Protein AF-A0A258S403-F1 (afdb_monomer_lite)

Secondary structure (DSSP, 8-state):
------SSSPPPGGGHHHHHHHHHHHHHHTTTTTT--HHHHHHHHHH--TTHHHHHHHHHHHHTT--HHHHHHHHT-SSTHHHHHHTTTTHHHHSHHHHHHHHH-

Structure (mmCIF, N/CA/C/O backbone):
data_AF-A0A258S403-F1
#
_entry.id   AF-A0A258S403-F1
#
loop_
_atom_site.group_PDB
_atom_site.id
_atom_site.type_symbol
_atom_site.label_atom_id
_atom_site.label_alt_id
_atom_site.label_comp_id
_atom_site.label_asym_id
_atom_site.label_entity_id
_atom_site.label_seq_id
_atom_site.pdbx_PDB_ins_code
_atom_site.Cartn_x
_atom_site.Cartn_y
_atom_site.Cartn_z
_atom_site.occupancy
_atom_site.B_iso_or_equiv
_atom_site.auth_seq_id
_atom_site.auth_comp_id
_atom_site.auth_asym_id
_atom_site.auth_atom_id
_atom_site.pdbx_PDB_model_num
ATOM 1 N N . ARG A 1 1 ? 7.908 -27.850 -7.307 1.00 75.00 1 ARG A N 1
ATOM 2 C CA . ARG A 1 1 ? 7.023 -26.665 -7.417 1.00 75.00 1 ARG A CA 1
ATOM 3 C C . ARG A 1 1 ? 6.116 -26.925 -8.606 1.00 75.00 1 ARG A C 1
ATOM 5 O O . ARG A 1 1 ? 6.657 -27.244 -9.652 1.00 75.00 1 ARG A O 1
ATOM 12 N N . VAL A 1 2 ? 4.796 -26.912 -8.431 1.00 78.31 2 VAL A N 1
ATOM 13 C CA . VAL A 1 2 ? 3.864 -27.009 -9.566 1.00 78.31 2 VAL A CA 1
ATOM 14 C C . VAL A 1 2 ? 3.639 -25.590 -10.073 1.00 78.31 2 VAL A C 1
ATOM 16 O O . VAL A 1 2 ? 3.375 -24.700 -9.264 1.00 78.31 2 VAL A O 1
ATOM 19 N N . GLU A 1 3 ? 3.826 -25.377 -11.368 1.00 82.44 3 GLU A N 1
ATOM 20 C CA . GLU A 1 3 ? 3.608 -24.097 -12.038 1.00 82.44 3 GLU A CA 1
ATOM 21 C C . GLU A 1 3 ? 2.339 -24.215 -12.881 1.00 82.44 3 GLU A C 1
ATOM 23 O O . GLU A 1 3 ? 2.111 -25.241 -13.522 1.00 82.44 3 GLU A O 1
ATOM 28 N N . TYR A 1 4 ? 1.477 -23.207 -12.788 1.00 82.56 4 TYR A N 1
ATOM 29 C CA . TYR A 1 4 ? 0.220 -23.146 -13.519 1.00 82.56 4 TYR A CA 1
ATOM 30 C C . TYR A 1 4 ? 0.261 -21.901 -14.390 1.00 82.56 4 TYR A C 1
ATOM 32 O O . TYR A 1 4 ? 0.330 -20.791 -13.861 1.00 82.56 4 TYR A O 1
ATOM 40 N N . ASP A 1 5 ? 0.177 -22.101 -15.698 1.00 84.12 5 ASP A N 1
ATOM 41 C CA . ASP A 1 5 ? 0.093 -21.021 -16.671 1.00 84.12 5 ASP A CA 1
ATOM 42 C C . ASP A 1 5 ? -1.346 -20.876 -17.165 1.00 84.12 5 ASP A C 1
ATOM 44 O O . ASP A 1 5 ? -2.073 -21.855 -17.349 1.00 84.12 5 ASP A O 1
ATOM 48 N N . VAL A 1 6 ? -1.771 -19.631 -17.367 1.00 85.00 6 VAL A N 1
ATOM 49 C CA . VAL A 1 6 ? -3.079 -19.300 -17.936 1.00 85.00 6 VAL A CA 1
ATOM 50 C C . VAL A 1 6 ? -2.862 -18.332 -19.090 1.00 85.00 6 VAL A C 1
ATOM 52 O O . VAL A 1 6 ? -2.347 -17.233 -18.892 1.00 85.00 6 VAL A O 1
ATOM 55 N N . GLY A 1 7 ? -3.315 -18.728 -20.279 1.00 88.00 7 GLY A N 1
ATOM 56 C CA . GLY A 1 7 ? -3.136 -17.966 -21.515 1.00 88.00 7 GLY A CA 1
ATOM 57 C C . GLY A 1 7 ? -1.838 -18.307 -22.253 1.00 88.00 7 GLY A C 1
ATOM 58 O O . GLY A 1 7 ? -1.055 -19.143 -21.819 1.00 88.00 7 GLY A O 1
ATOM 59 N N . GLU A 1 8 ? -1.636 -17.663 -23.401 1.00 90.50 8 GLU A N 1
ATOM 60 C CA . GLU A 1 8 ? -0.512 -17.934 -24.316 1.00 90.50 8 GLU A CA 1
ATOM 61 C C . GLU A 1 8 ? 0.695 -17.003 -24.088 1.00 90.50 8 GLU A C 1
ATOM 63 O O . GLU A 1 8 ? 1.717 -17.120 -24.760 1.00 90.50 8 GLU A O 1
ATOM 68 N N . GLY A 1 9 ? 0.596 -16.056 -23.150 1.00 89.81 9 GLY A N 1
ATOM 69 C CA . GLY A 1 9 ? 1.644 -15.072 -22.896 1.00 89.81 9 GLY A CA 1
ATOM 70 C C . GLY A 1 9 ? 1.442 -14.282 -21.607 1.00 89.81 9 GLY A C 1
ATOM 71 O O . GLY A 1 9 ? 0.478 -14.483 -20.868 1.00 89.81 9 GLY A O 1
ATOM 72 N N . ALA A 1 10 ? 2.371 -13.363 -21.338 1.00 90.75 10 ALA A N 1
ATOM 73 C CA . ALA A 1 10 ? 2.322 -12.525 -20.147 1.00 90.75 10 ALA A CA 1
ATOM 74 C C . ALA A 1 10 ? 1.063 -11.643 -20.119 1.00 90.75 10 ALA A C 1
ATOM 76 O O . ALA A 1 10 ? 0.629 -11.101 -21.138 1.00 90.75 10 ALA A O 1
ATOM 77 N N . LEU A 1 11 ? 0.513 -11.441 -18.920 1.00 91.12 11 LEU A N 1
ATOM 78 C CA . LEU A 1 11 ? -0.609 -10.534 -18.721 1.00 91.12 11 LEU A CA 1
ATOM 79 C C . LEU A 1 11 ? -0.220 -9.103 -19.119 1.00 91.12 11 LEU A C 1
ATOM 81 O O . LEU A 1 11 ? 0.813 -8.580 -18.697 1.00 91.12 11 LEU A O 1
ATOM 85 N N . HIS A 1 12 ? -1.097 -8.430 -19.864 1.00 92.75 12 HIS A N 1
ATOM 86 C CA . HIS A 1 12 ? -0.912 -7.018 -20.168 1.00 92.75 12 HIS A CA 1
ATOM 87 C C . HIS A 1 12 ? -0.919 -6.180 -18.868 1.00 92.75 12 HIS A C 1
ATOM 89 O O . HIS A 1 12 ? -1.878 -6.275 -18.096 1.00 92.75 12 HIS A O 1
ATOM 95 N N . PRO A 1 13 ? 0.077 -5.306 -18.612 1.00 91.38 13 PRO A N 1
ATOM 96 C CA . PRO A 1 13 ? 0.177 -4.569 -17.346 1.00 91.38 13 PRO A CA 1
ATOM 97 C C . PRO A 1 13 ? -1.066 -3.740 -16.994 1.00 91.38 13 PRO A C 1
ATOM 99 O O . PRO A 1 13 ? -1.440 -3.633 -15.825 1.00 91.38 13 PRO A O 1
ATOM 102 N N . ALA A 1 14 ? -1.758 -3.193 -18.001 1.00 92.44 14 ALA A N 1
ATOM 103 C CA . ALA A 1 14 ? -2.986 -2.424 -17.782 1.00 92.44 14 ALA A CA 1
ATOM 104 C C . ALA A 1 14 ? -4.152 -3.262 -17.220 1.00 92.44 14 ALA A C 1
ATOM 106 O O . ALA A 1 14 ? -5.091 -2.694 -16.666 1.00 92.44 14 ALA A O 1
ATOM 107 N N . SER A 1 15 ? -4.089 -4.594 -17.310 1.00 93.88 15 SER A N 1
ATOM 108 C CA . SER A 1 15 ? -5.120 -5.501 -16.794 1.00 93.88 15 SER A CA 1
ATOM 109 C C . SER A 1 15 ? -5.040 -5.710 -15.279 1.00 93.88 15 SER A C 1
ATOM 111 O O . SER A 1 15 ? -6.030 -6.104 -14.666 1.00 93.88 15 SER A O 1
ATOM 113 N N . VAL A 1 16 ? -3.908 -5.391 -14.641 1.00 94.12 16 VAL A N 1
ATOM 114 C CA . VAL A 1 16 ? -3.704 -5.605 -13.196 1.00 94.12 16 VAL A CA 1
ATOM 115 C C . VAL A 1 16 ? -4.685 -4.783 -12.352 1.00 94.12 16 VAL A C 1
ATOM 117 O O . VAL A 1 16 ? -5.326 -5.310 -11.447 1.00 94.12 16 VAL A O 1
ATOM 120 N N . GLY A 1 17 ? -4.859 -3.495 -12.670 1.00 95.38 17 GLY A N 1
ATOM 121 C CA . GLY A 1 17 ? -5.799 -2.622 -11.955 1.00 95.38 17 GLY A CA 1
ATOM 122 C C . GLY A 1 17 ? -7.251 -3.129 -11.996 1.00 95.38 17 GLY A C 1
ATOM 123 O O . GLY A 1 17 ? -7.866 -3.266 -10.938 1.00 95.38 17 GLY A O 1
ATOM 124 N N . PRO A 1 18 ? -7.810 -3.437 -13.184 1.00 96.19 18 PRO A N 1
ATOM 125 C CA . PRO A 1 18 ? -9.116 -4.081 -13.318 1.00 96.19 18 PRO A CA 1
ATOM 126 C C . PRO A 1 18 ? -9.264 -5.381 -12.518 1.00 96.19 18 PRO A C 1
ATOM 128 O O . PRO A 1 18 ? -10.295 -5.563 -11.872 1.00 96.19 18 PRO A O 1
ATOM 131 N N . ILE A 1 19 ? -8.244 -6.247 -12.499 1.00 95.88 19 ILE A N 1
ATOM 132 C CA . ILE A 1 19 ? -8.269 -7.489 -11.709 1.00 95.88 19 ILE A CA 1
ATOM 133 C C . ILE A 1 19 ? -8.434 -7.177 -10.221 1.00 95.88 19 ILE A C 1
ATOM 135 O O . ILE A 1 19 ? -9.324 -7.732 -9.578 1.00 95.88 19 ILE A O 1
ATOM 139 N N . TYR A 1 20 ? -7.645 -6.246 -9.679 1.00 96.75 20 TYR A N 1
ATOM 140 C CA . TYR A 1 20 ? -7.763 -5.855 -8.273 1.00 96.75 20 TYR A CA 1
ATOM 141 C C . TYR A 1 20 ? -9.143 -5.284 -7.948 1.00 96.75 20 TYR A C 1
ATOM 143 O O . TYR A 1 20 ? -9.748 -5.679 -6.955 1.00 96.75 20 TYR A O 1
ATOM 151 N N . ARG A 1 21 ? -9.691 -4.414 -8.806 1.00 98.06 21 ARG A N 1
ATOM 152 C CA . ARG A 1 21 ? -11.045 -3.871 -8.604 1.00 98.06 21 ARG A CA 1
ATOM 153 C C . ARG A 1 21 ? -12.107 -4.969 -8.600 1.00 98.06 21 ARG A C 1
ATOM 155 O O . ARG A 1 21 ? -12.979 -4.956 -7.739 1.00 98.06 21 ARG A O 1
ATOM 162 N N . ALA A 1 22 ? -12.005 -5.940 -9.508 1.00 98.00 22 ALA A N 1
ATOM 163 C CA . ALA A 1 22 ? -12.922 -7.075 -9.559 1.00 98.00 22 ALA A CA 1
ATOM 164 C C . ALA A 1 22 ? -12.814 -7.968 -8.311 1.00 98.00 22 ALA A C 1
ATOM 166 O O . ALA A 1 22 ? -13.829 -8.447 -7.809 1.00 98.00 22 ALA A O 1
ATOM 167 N N . MET A 1 23 ? -11.604 -8.186 -7.786 1.00 97.88 23 MET A N 1
ATOM 168 C CA . MET A 1 23 ? -11.401 -8.922 -6.533 1.00 97.88 23 MET A CA 1
ATOM 169 C C . MET A 1 23 ? -12.033 -8.197 -5.341 1.00 97.88 23 MET A C 1
ATOM 171 O O . MET A 1 23 ? -12.733 -8.830 -4.556 1.00 97.88 23 MET A O 1
ATOM 175 N N . ILE A 1 24 ? -11.828 -6.882 -5.233 1.00 97.69 24 ILE A N 1
ATOM 176 C CA . ILE A 1 24 ? -12.391 -6.058 -4.154 1.00 97.69 24 ILE A CA 1
ATOM 177 C C . ILE A 1 24 ? -13.922 -6.042 -4.231 1.00 97.69 24 ILE A C 1
ATOM 179 O O . ILE A 1 24 ? -14.576 -6.261 -3.216 1.00 97.69 24 ILE A O 1
ATOM 183 N N . GLN A 1 25 ? -14.499 -5.870 -5.427 1.00 98.19 25 GLN A N 1
ATOM 184 C CA . GLN A 1 25 ? -15.951 -5.936 -5.621 1.00 98.19 25 GLN A CA 1
ATOM 185 C C . GLN A 1 25 ? -16.513 -7.285 -5.158 1.00 98.19 25 GLN A C 1
ATOM 187 O O . GLN A 1 25 ? -17.443 -7.324 -4.366 1.00 98.19 25 GLN A O 1
ATOM 192 N N . ARG A 1 26 ? -15.894 -8.402 -5.563 1.00 98.44 26 ARG A N 1
ATOM 193 C CA . ARG A 1 26 ? -16.326 -9.741 -5.128 1.00 98.44 26 ARG A CA 1
ATOM 194 C C . ARG A 1 26 ? -16.226 -9.938 -3.616 1.00 98.44 26 ARG A C 1
ATOM 196 O O . ARG A 1 26 ? -17.032 -10.673 -3.056 1.00 98.44 26 ARG A O 1
ATOM 203 N N . ALA A 1 27 ? -15.225 -9.348 -2.965 1.00 98.12 27 ALA A N 1
ATOM 204 C CA . ALA A 1 27 ? -15.102 -9.392 -1.511 1.00 98.12 27 ALA A CA 1
ATOM 205 C C . ALA A 1 27 ? -16.236 -8.603 -0.837 1.00 98.12 27 ALA A C 1
ATOM 207 O O . ALA A 1 27 ? -16.851 -9.107 0.104 1.00 98.12 27 ALA A O 1
ATOM 208 N N . PHE A 1 28 ? -16.560 -7.418 -1.361 1.00 98.19 28 PHE A N 1
ATOM 209 C CA . PHE A 1 28 ? -17.695 -6.616 -0.910 1.00 98.19 28 PHE A CA 1
ATOM 210 C C . PHE A 1 28 ? -19.029 -7.353 -1.079 1.00 98.19 28 PHE A C 1
ATOM 212 O O . PHE A 1 28 ? -19.780 -7.478 -0.117 1.00 98.19 28 PHE A O 1
ATOM 219 N N . ASP A 1 29 ? -19.280 -7.934 -2.256 1.00 97.69 29 ASP A N 1
ATOM 220 C CA . ASP A 1 29 ? -20.509 -8.687 -2.554 1.00 97.69 29 ASP A CA 1
ATOM 221 C C . ASP A 1 29 ? -20.698 -9.896 -1.617 1.00 97.69 29 ASP A C 1
ATOM 223 O O . ASP A 1 29 ? -21.813 -10.368 -1.403 1.00 97.69 29 ASP A O 1
ATOM 227 N N . ARG A 1 30 ? -19.600 -10.407 -1.046 1.00 97.75 30 ARG A N 1
ATOM 228 C CA . ARG A 1 30 ? -19.584 -11.503 -0.063 1.00 97.75 30 ARG A CA 1
ATOM 229 C C . ARG A 1 30 ? -19.641 -11.025 1.392 1.00 97.75 30 ARG A C 1
ATOM 231 O O . ARG A 1 30 ? -19.510 -11.849 2.292 1.00 97.75 30 ARG A O 1
ATOM 238 N N . GLY A 1 31 ? -19.796 -9.725 1.634 1.00 97.19 31 GLY A N 1
ATOM 239 C CA . GLY A 1 31 ? -19.869 -9.141 2.973 1.00 97.19 31 GLY A CA 1
ATOM 240 C C . GLY A 1 31 ? -18.534 -9.078 3.720 1.00 97.19 31 GLY A C 1
ATOM 241 O O . GLY A 1 31 ? -18.530 -8.835 4.922 1.00 97.19 31 GLY A O 1
ATOM 242 N N . ALA A 1 32 ? -17.395 -9.278 3.046 1.00 97.50 32 ALA A N 1
ATOM 243 C CA . ALA A 1 32 ? -16.077 -9.241 3.692 1.00 97.50 32 ALA A CA 1
ATOM 244 C C . ALA A 1 32 ? -15.603 -7.814 4.039 1.00 97.50 32 ALA A C 1
ATOM 246 O O . ALA A 1 32 ? -14.617 -7.658 4.751 1.00 97.50 32 ALA A O 1
ATOM 247 N N . LEU A 1 33 ? -16.293 -6.792 3.521 1.00 96.00 33 LEU A N 1
ATOM 248 C CA . LEU A 1 33 ? -16.011 -5.365 3.711 1.00 96.00 33 LEU A CA 1
ATOM 249 C C . LEU A 1 33 ? -17.266 -4.657 4.253 1.00 96.00 33 LEU A C 1
ATOM 251 O O . LEU A 1 33 ? -17.790 -3.735 3.632 1.00 96.00 33 LEU A O 1
ATOM 255 N N . ALA A 1 34 ? -17.814 -5.181 5.354 1.00 92.56 34 ALA A N 1
ATOM 256 C CA . ALA A 1 34 ? -19.115 -4.778 5.901 1.00 92.56 34 ALA A CA 1
ATOM 257 C C . ALA A 1 34 ? -19.154 -3.342 6.461 1.00 92.56 34 ALA A C 1
ATOM 259 O O . ALA A 1 34 ? -20.230 -2.807 6.712 1.00 92.56 34 ALA A O 1
ATOM 260 N N . ASP A 1 35 ? -17.991 -2.729 6.666 1.00 95.56 35 ASP A N 1
ATOM 261 C CA . ASP A 1 35 ? -17.812 -1.344 7.096 1.00 95.56 35 ASP A CA 1
ATOM 262 C C . ASP A 1 35 ? -17.965 -0.327 5.954 1.00 95.56 35 ASP A C 1
ATOM 264 O O . ASP A 1 35 ? -18.125 0.865 6.213 1.00 95.56 35 ASP A O 1
ATOM 268 N N . LEU A 1 36 ? -17.940 -0.776 4.695 1.00 96.69 36 LEU A N 1
ATOM 269 C CA . LEU A 1 36 ? -18.107 0.090 3.533 1.00 96.69 36 LEU A CA 1
ATOM 270 C C . LEU A 1 36 ? -19.568 0.138 3.082 1.00 96.69 36 LEU A C 1
ATOM 272 O O . LEU A 1 36 ? -20.255 -0.878 2.997 1.00 96.69 36 LEU A O 1
ATOM 276 N N . THR A 1 37 ? -20.032 1.324 2.695 1.00 97.75 37 THR A N 1
ATOM 277 C CA . THR A 1 37 ? -21.246 1.454 1.882 1.00 97.75 37 THR A CA 1
ATOM 278 C C . THR A 1 37 ? -20.939 1.190 0.402 1.00 97.75 37 THR A C 1
ATOM 280 O O . THR A 1 37 ? -19.781 1.202 -0.027 1.00 97.75 37 THR A O 1
ATOM 283 N N . ALA A 1 38 ? -21.975 0.999 -0.421 1.00 97.31 38 ALA A N 1
ATOM 284 C CA . ALA A 1 38 ? -21.800 0.895 -1.874 1.00 97.31 38 ALA A CA 1
ATOM 285 C C . ALA A 1 38 ? -21.160 2.165 -2.475 1.00 97.31 38 ALA A C 1
ATOM 287 O O . ALA A 1 38 ? -20.328 2.075 -3.381 1.00 97.31 38 ALA A O 1
ATOM 288 N N . ASP A 1 39 ? -21.491 3.340 -1.933 1.00 98.06 39 ASP A N 1
ATOM 289 C CA . ASP A 1 39 ? -20.914 4.615 -2.366 1.00 98.06 39 ASP A CA 1
ATOM 290 C C . ASP A 1 39 ? -19.440 4.742 -1.954 1.00 98.06 39 ASP A C 1
ATOM 292 O O . ASP A 1 39 ? -18.604 5.196 -2.747 1.00 98.06 39 ASP A O 1
ATOM 296 N N . ASP A 1 40 ? -19.088 4.277 -0.750 1.00 97.75 40 ASP A N 1
ATOM 297 C CA . ASP A 1 40 ? -17.695 4.204 -0.303 1.00 97.75 40 ASP A CA 1
ATOM 298 C C . ASP A 1 40 ? -16.865 3.295 -1.197 1.00 97.75 40 ASP A C 1
ATOM 300 O O . ASP A 1 40 ? -15.773 3.682 -1.626 1.00 97.75 40 ASP A O 1
ATOM 304 N N . LEU A 1 41 ? -17.402 2.122 -1.538 1.00 97.81 41 LEU A N 1
ATOM 305 C CA . LEU A 1 41 ? -16.757 1.192 -2.452 1.00 97.81 41 LEU A CA 1
ATOM 306 C C . LEU A 1 41 ? -16.543 1.830 -3.830 1.00 97.81 41 LEU A C 1
ATOM 308 O O . LEU A 1 41 ? -15.428 1.808 -4.355 1.00 97.81 41 LEU A O 1
ATOM 312 N N . ALA A 1 42 ? -17.579 2.441 -4.410 1.00 97.56 42 ALA A N 1
ATOM 313 C CA . ALA A 1 42 ? -17.490 3.075 -5.723 1.00 97.56 42 ALA A CA 1
ATOM 314 C C . ALA A 1 42 ? -16.432 4.189 -5.756 1.00 97.56 42 ALA A C 1
ATOM 316 O O . ALA A 1 42 ? -15.691 4.333 -6.735 1.00 97.56 42 ALA A O 1
ATOM 317 N N . ARG A 1 43 ? -16.319 4.970 -4.676 1.00 97.44 43 ARG A N 1
ATOM 318 C CA . ARG A 1 43 ? -15.270 5.982 -4.509 1.00 97.44 43 ARG A CA 1
ATOM 319 C C . ARG A 1 43 ? -13.886 5.345 -4.366 1.00 97.44 43 ARG A C 1
ATOM 321 O O . ARG A 1 43 ? -12.950 5.801 -5.023 1.00 97.44 43 ARG A O 1
ATOM 328 N N . LEU A 1 44 ? -13.755 4.295 -3.557 1.00 95.62 44 LEU A N 1
ATOM 329 C CA . LEU A 1 44 ? -12.498 3.584 -3.319 1.00 95.62 44 LEU A CA 1
ATOM 330 C C . LEU A 1 44 ? -11.941 2.973 -4.611 1.00 95.62 44 LEU A C 1
ATOM 332 O O . LEU A 1 44 ? -10.775 3.189 -4.943 1.00 95.62 44 LEU A O 1
ATOM 336 N N . LEU A 1 45 ? -12.776 2.278 -5.390 1.00 97.38 45 LEU A N 1
ATOM 337 C CA . LEU A 1 45 ? -12.357 1.582 -6.612 1.00 97.38 45 LEU A CA 1
ATOM 338 C C . LEU A 1 45 ? -11.766 2.519 -7.679 1.00 97.38 45 LEU A C 1
ATOM 340 O O . LEU A 1 45 ? -10.884 2.098 -8.436 1.00 97.38 45 LEU A O 1
ATOM 344 N N . LYS A 1 46 ? -12.182 3.794 -7.714 1.00 96.94 46 LYS A N 1
ATOM 345 C CA . LYS A 1 46 ? -11.601 4.816 -8.606 1.00 96.94 46 LYS A CA 1
ATOM 346 C C . LYS A 1 46 ? -10.119 5.075 -8.313 1.00 96.94 46 LYS A C 1
ATOM 348 O O . LYS A 1 46 ? -9.367 5.369 -9.237 1.00 96.94 46 LYS A O 1
ATOM 353 N N . GLY A 1 47 ? -9.697 4.941 -7.054 1.00 94.88 47 GLY A N 1
ATOM 354 C CA . GLY A 1 47 ? -8.310 5.142 -6.621 1.00 94.88 47 GLY A CA 1
ATOM 355 C C . GLY A 1 47 ? -7.427 3.890 -6.689 1.00 94.88 47 GLY A C 1
ATOM 356 O O . GLY A 1 47 ? -6.205 3.998 -6.589 1.00 94.88 47 GLY A O 1
ATOM 357 N N . ILE A 1 48 ? -8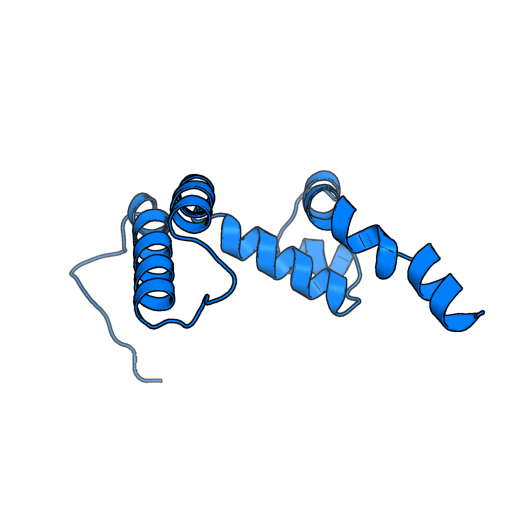.011 2.701 -6.866 1.00 96.50 48 ILE A N 1
ATOM 358 C CA . ILE A 1 48 ? -7.254 1.443 -6.912 1.00 96.50 48 ILE A CA 1
ATOM 359 C C . ILE A 1 48 ? -6.447 1.341 -8.205 1.00 96.50 48 ILE A C 1
ATOM 361 O O . ILE A 1 48 ? -6.956 1.580 -9.304 1.00 96.50 48 ILE A O 1
ATOM 365 N N . SER A 1 49 ? -5.183 0.938 -8.075 1.00 95.81 49 SER A N 1
ATOM 366 C CA . SER A 1 49 ? -4.259 0.739 -9.191 1.00 95.81 49 SER A CA 1
ATOM 367 C C . SER A 1 49 ? -3.270 -0.393 -8.906 1.00 95.81 49 SER A C 1
ATOM 369 O O . SER A 1 49 ? -3.183 -0.898 -7.788 1.00 95.81 49 SER A O 1
ATOM 371 N N . ALA A 1 50 ? -2.460 -0.754 -9.905 1.00 93.12 50 ALA A N 1
ATOM 372 C CA . ALA A 1 50 ? -1.350 -1.689 -9.716 1.00 93.12 50 ALA A CA 1
ATOM 373 C C . ALA A 1 50 ? -0.323 -1.200 -8.670 1.00 93.12 50 ALA A C 1
ATOM 375 O O . ALA A 1 50 ? 0.372 -2.007 -8.064 1.00 93.12 50 ALA A O 1
ATOM 376 N N . HIS A 1 51 ? -0.247 0.114 -8.427 1.00 95.19 51 HIS A N 1
ATOM 377 C CA . HIS A 1 51 ? 0.665 0.717 -7.451 1.00 95.19 51 HIS A CA 1
ATOM 378 C C . HIS A 1 51 ? 0.187 0.565 -5.997 1.00 95.19 51 HIS A C 1
ATOM 380 O O . HIS A 1 51 ? 0.984 0.703 -5.071 1.00 95.19 51 HIS A O 1
ATOM 386 N N . SER A 1 52 ? -1.095 0.250 -5.777 1.00 95.38 52 SER A N 1
ATOM 387 C CA . SER A 1 52 ? -1.694 0.151 -4.440 1.00 95.38 52 SER A CA 1
ATOM 388 C C . SER A 1 52 ? -1.002 -0.894 -3.557 1.00 95.38 52 SER A C 1
ATOM 390 O O . SER A 1 52 ? -0.738 -0.614 -2.392 1.00 95.38 52 SER A O 1
ATOM 392 N N . THR A 1 53 ? -0.626 -2.054 -4.105 1.00 94.69 53 THR A N 1
ATOM 393 C CA . THR A 1 53 ? 0.067 -3.114 -3.344 1.00 94.69 53 THR A CA 1
ATOM 394 C C . THR A 1 53 ? 1.458 -2.685 -2.886 1.00 94.69 53 THR A C 1
ATOM 396 O O . THR A 1 53 ? 1.883 -3.018 -1.785 1.00 94.69 53 THR A O 1
ATOM 399 N N . ARG A 1 54 ? 2.159 -1.889 -3.701 1.00 95.44 54 ARG A N 1
ATOM 400 C CA . ARG A 1 54 ? 3.469 -1.334 -3.352 1.00 95.44 54 ARG A CA 1
ATOM 401 C C . ARG A 1 54 ? 3.371 -0.313 -2.219 1.00 95.44 54 ARG A C 1
ATOM 403 O O . ARG A 1 54 ? 4.257 -0.265 -1.372 1.00 95.44 54 ARG A O 1
ATOM 410 N N . VAL A 1 55 ? 2.321 0.510 -2.217 1.00 95.06 55 VAL A N 1
ATOM 411 C CA . VAL A 1 55 ? 2.053 1.460 -1.127 1.00 95.06 55 VAL A CA 1
ATOM 412 C C . VAL A 1 55 ? 1.682 0.718 0.156 1.00 95.06 55 VAL A C 1
ATOM 414 O O . VAL A 1 55 ? 2.259 1.031 1.191 1.00 95.06 55 VAL A O 1
ATOM 417 N N . GLY A 1 56 ? 0.806 -0.289 0.073 1.00 94.25 56 GLY A N 1
ATOM 418 C CA . GLY A 1 56 ? 0.409 -1.112 1.220 1.00 94.25 56 GLY A CA 1
ATOM 419 C C . GLY A 1 56 ? 1.598 -1.823 1.866 1.00 94.25 56 GLY A C 1
ATOM 420 O O . GLY A 1 56 ? 1.871 -1.596 3.034 1.00 94.25 56 GLY A O 1
ATOM 421 N N . LEU A 1 57 ? 2.409 -2.547 1.084 1.00 96.00 57 LEU A N 1
ATOM 422 C CA . LEU A 1 57 ? 3.603 -3.219 1.616 1.00 96.00 57 LEU A CA 1
ATOM 423 C C . LEU A 1 57 ? 4.601 -2.233 2.244 1.00 96.00 57 LEU A C 1
ATOM 425 O O . LEU A 1 57 ? 5.213 -2.521 3.265 1.00 96.00 57 LEU A O 1
ATOM 429 N N . ASN A 1 58 ? 4.765 -1.048 1.651 1.00 95.69 58 ASN A N 1
ATOM 430 C CA . ASN A 1 58 ? 5.570 0.008 2.256 1.00 95.69 58 ASN A CA 1
ATOM 431 C C . ASN A 1 58 ? 5.010 0.435 3.622 1.00 95.69 58 ASN A C 1
ATOM 433 O O . ASN A 1 58 ? 5.788 0.670 4.535 1.00 95.69 58 ASN A O 1
ATOM 437 N N . GLN A 1 59 ? 3.693 0.552 3.771 1.00 93.50 59 GLN A N 1
ATOM 438 C CA . GLN A 1 59 ? 3.057 0.894 5.046 1.00 93.50 59 GLN A CA 1
ATOM 439 C C . GLN A 1 59 ? 3.193 -0.235 6.075 1.00 93.50 59 GLN A C 1
ATOM 441 O O . GLN A 1 59 ? 3.554 0.040 7.218 1.00 93.50 59 GLN A O 1
ATOM 446 N N . ASP A 1 60 ? 3.010 -1.487 5.655 1.00 93.62 60 ASP A N 1
ATOM 447 C CA . ASP A 1 60 ? 3.136 -2.667 6.515 1.00 93.62 60 ASP A CA 1
ATOM 448 C C . ASP A 1 60 ? 4.552 -2.807 7.090 1.00 93.62 60 ASP A C 1
ATOM 450 O O . ASP A 1 60 ? 4.706 -3.031 8.288 1.00 93.62 60 ASP A O 1
ATOM 454 N N . LEU A 1 61 ? 5.592 -2.595 6.272 1.00 93.25 61 LEU A N 1
ATOM 455 C CA . LEU A 1 61 ? 6.986 -2.641 6.735 1.00 93.25 61 LEU A CA 1
ATOM 456 C C . LEU A 1 61 ? 7.307 -1.514 7.730 1.00 93.25 61 LEU A C 1
ATOM 458 O O . LEU A 1 61 ? 8.031 -1.711 8.703 1.00 93.25 61 LEU A O 1
ATOM 462 N N . PHE A 1 62 ? 6.747 -0.320 7.523 1.00 90.00 62 PHE A N 1
ATOM 463 C CA . PHE A 1 62 ? 6.881 0.758 8.505 1.00 90.00 62 PHE A CA 1
ATOM 464 C C . PHE A 1 62 ? 6.172 0.412 9.819 1.00 90.00 62 PHE A C 1
ATOM 466 O O . PHE A 1 62 ? 6.719 0.664 10.893 1.00 90.00 62 PHE A O 1
ATOM 473 N N . ALA A 1 63 ? 4.971 -0.165 9.743 1.00 87.19 63 ALA A N 1
ATOM 474 C CA . ALA A 1 63 ? 4.202 -0.580 10.911 1.00 87.19 63 ALA A CA 1
ATOM 475 C C . ALA A 1 63 ? 4.871 -1.734 11.676 1.00 87.19 63 ALA A C 1
ATOM 477 O O . ALA A 1 63 ? 4.782 -1.775 12.901 1.00 87.19 63 ALA A O 1
ATOM 478 N N . SER A 1 64 ? 5.596 -2.625 10.990 1.00 88.44 64 SER A N 1
ATOM 479 C CA . SER A 1 64 ? 6.395 -3.679 11.629 1.00 88.44 64 SER A CA 1
ATOM 480 C C . SER A 1 64 ? 7.693 -3.169 12.266 1.00 88.44 64 SER A C 1
ATOM 482 O O . SER A 1 64 ? 8.369 -3.928 12.956 1.00 88.44 64 SER A O 1
ATOM 484 N N . GLY A 1 65 ? 8.035 -1.890 12.072 1.00 86.50 65 GLY A N 1
ATOM 485 C CA . GLY A 1 65 ? 9.202 -1.252 12.678 1.00 86.50 65 GLY A CA 1
ATOM 486 C C . GLY A 1 65 ? 10.494 -1.363 11.868 1.00 86.50 65 GLY A C 1
ATOM 487 O O . GLY A 1 65 ? 11.552 -1.046 12.413 1.00 86.50 65 GLY A O 1
ATOM 488 N N . GLU A 1 66 ? 10.422 -1.769 10.596 1.00 92.75 66 GLU A N 1
ATOM 489 C CA . GLU A 1 66 ? 11.589 -1.794 9.710 1.00 92.75 66 GLU A CA 1
ATOM 490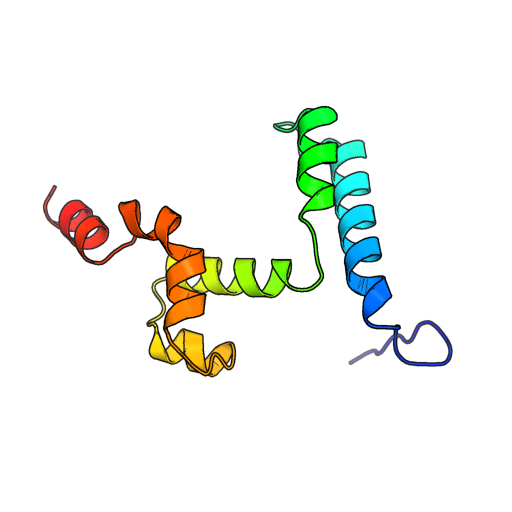 C C . GLU A 1 66 ? 12.161 -0.389 9.507 1.00 92.75 66 GLU A C 1
ATOM 492 O O . GLU A 1 66 ? 11.445 0.623 9.492 1.00 92.75 66 GLU A O 1
ATOM 497 N N . ASP A 1 67 ? 13.479 -0.313 9.343 1.00 90.56 67 ASP A N 1
ATOM 498 C CA . ASP A 1 67 ? 14.142 0.959 9.108 1.00 90.56 67 ASP A CA 1
ATOM 499 C C . ASP A 1 67 ? 13.962 1.435 7.656 1.00 90.56 67 ASP A C 1
ATOM 501 O O . ASP A 1 67 ? 13.777 0.662 6.713 1.00 90.56 67 ASP A O 1
ATOM 505 N N . LEU A 1 68 ? 14.033 2.753 7.458 1.00 92.38 68 LEU A N 1
ATOM 506 C CA . LEU A 1 68 ? 1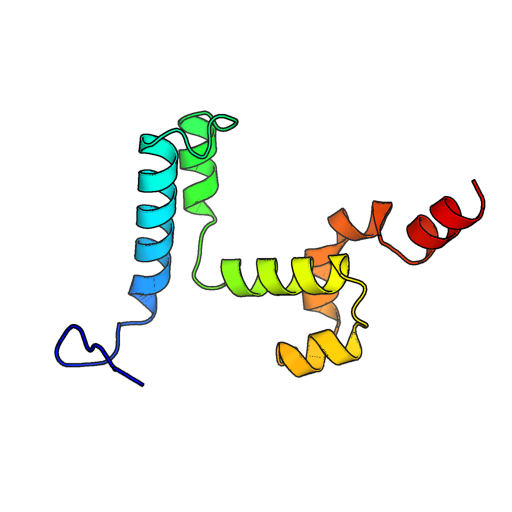3.808 3.361 6.148 1.00 92.38 68 LEU A CA 1
ATOM 507 C C . LEU A 1 68 ? 14.795 2.859 5.080 1.00 92.38 68 LEU A C 1
ATOM 509 O O . LEU A 1 68 ? 14.396 2.746 3.923 1.00 92.38 68 LEU A O 1
ATOM 513 N N . ALA A 1 69 ? 16.052 2.569 5.426 1.00 95.00 69 ALA A N 1
ATOM 514 C CA . ALA A 1 69 ? 17.032 2.082 4.459 1.00 95.00 69 ALA A CA 1
ATOM 515 C C . ALA A 1 69 ? 16.706 0.646 4.025 1.00 9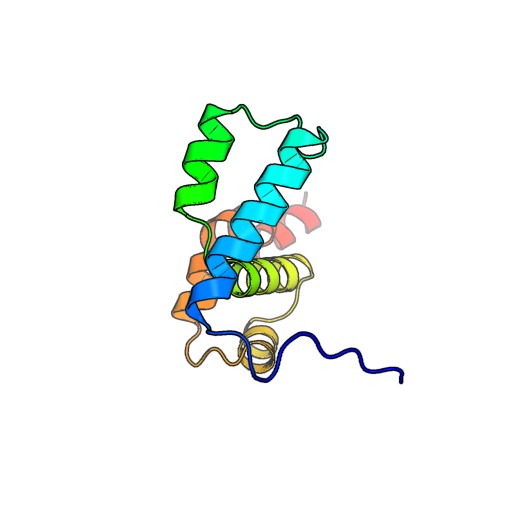5.00 69 ALA A C 1
ATOM 517 O O . ALA A 1 69 ? 16.692 0.381 2.822 1.00 95.00 69 ALA A O 1
ATOM 518 N N . GLY A 1 70 ? 16.342 -0.232 4.965 1.00 95.62 70 GLY A N 1
ATOM 519 C CA . GLY A 1 70 ? 15.863 -1.587 4.675 1.00 95.62 70 GLY A CA 1
ATOM 520 C C . GLY A 1 70 ? 14.617 -1.592 3.784 1.00 95.62 70 GLY A C 1
ATOM 521 O O . GLY A 1 70 ? 14.560 -2.299 2.778 1.00 95.62 70 GLY A O 1
ATOM 522 N N . ILE A 1 71 ? 13.652 -0.713 4.065 1.00 95.81 71 ILE A N 1
ATOM 523 C CA . ILE A 1 71 ? 12.445 -0.559 3.234 1.00 95.81 71 ILE A CA 1
ATOM 524 C C . ILE A 1 71 ? 12.791 -0.032 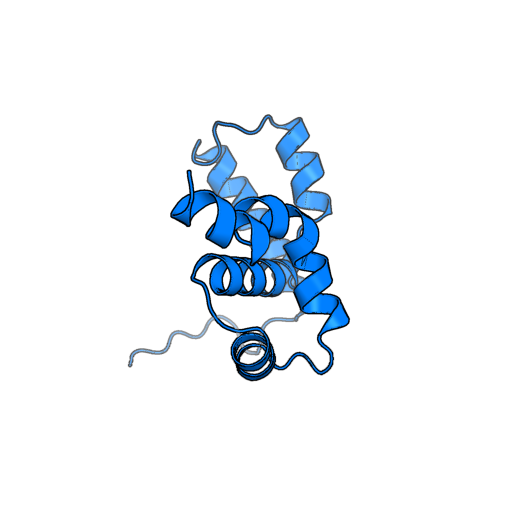1.838 1.00 95.81 71 ILE A C 1
ATOM 526 O O . ILE A 1 71 ? 12.227 -0.478 0.832 1.00 95.81 71 ILE A O 1
ATOM 530 N N . MET A 1 72 ? 13.705 0.936 1.750 1.00 97.25 72 MET A N 1
ATOM 531 C CA . MET A 1 72 ? 14.155 1.470 0.469 1.00 97.25 72 MET A CA 1
ATOM 532 C C . MET A 1 72 ? 14.876 0.415 -0.370 1.00 97.25 72 MET A C 1
ATOM 534 O O . MET A 1 72 ? 14.640 0.382 -1.577 1.00 97.25 72 MET A O 1
ATOM 538 N N . ASP A 1 73 ? 15.688 -0.445 0.243 1.00 97.56 73 ASP A N 1
ATOM 539 C CA . ASP A 1 73 ? 16.363 -1.554 -0.432 1.00 97.56 73 ASP A CA 1
ATOM 540 C C . ASP A 1 73 ? 15.356 -2.606 -0.920 1.00 97.56 73 ASP A C 1
ATOM 542 O O . ASP A 1 73 ? 15.221 -2.825 -2.129 1.00 97.56 73 ASP A O 1
ATOM 546 N N . ALA A 1 74 ? 14.542 -3.148 -0.008 1.00 96.06 74 ALA A N 1
ATOM 547 C CA . ALA A 1 74 ? 13.564 -4.197 -0.300 1.00 96.06 74 ALA A CA 1
ATOM 548 C C . ALA A 1 74 ? 12.570 -3.783 -1.394 1.00 96.06 74 ALA A C 1
ATOM 550 O O . ALA A 1 74 ? 12.238 -4.558 -2.295 1.00 96.06 74 ALA A O 1
ATOM 551 N N . LEU A 1 75 ? 12.110 -2.530 -1.351 1.00 96.50 75 LEU A N 1
ATOM 552 C CA . LEU A 1 75 ? 11.173 -2.003 -2.333 1.00 96.50 75 LEU A CA 1
ATOM 553 C C . LEU A 1 75 ? 11.869 -1.275 -3.482 1.00 96.50 75 LEU A C 1
ATOM 555 O O . LEU A 1 75 ? 11.186 -0.859 -4.410 1.00 96.50 75 LEU A O 1
ATOM 559 N N . ARG A 1 76 ? 13.192 -1.121 -3.508 1.00 97.25 76 ARG A N 1
ATOM 560 C CA . ARG A 1 76 ? 13.925 -0.385 -4.561 1.00 97.25 76 ARG A CA 1
ATOM 561 C C . ARG A 1 76 ? 13.476 1.074 -4.723 1.00 97.25 76 ARG A C 1
ATOM 563 O O . ARG A 1 76 ? 13.341 1.591 -5.838 1.00 97.25 76 ARG A O 1
ATOM 570 N N . TRP A 1 77 ? 13.194 1.760 -3.620 1.00 96.38 77 TRP A N 1
ATOM 571 C CA . TRP A 1 77 ? 12.967 3.205 -3.644 1.00 96.38 77 TRP A CA 1
ATOM 572 C C . TRP A 1 77 ? 14.294 3.941 -3.834 1.00 96.38 77 TRP A C 1
ATOM 574 O O . TRP A 1 77 ? 15.199 3.834 -3.018 1.00 96.38 77 TRP A O 1
ATOM 584 N N . LYS A 1 78 ? 14.394 4.768 -4.878 1.00 96.19 78 LYS A N 1
ATOM 585 C CA . LYS A 1 78 ? 15.603 5.574 -5.140 1.00 96.19 78 LYS A CA 1
ATOM 586 C C . LYS A 1 78 ? 15.771 6.775 -4.205 1.00 96.19 78 LYS A C 1
ATOM 588 O O . LYS A 1 78 ? 16.827 7.392 -4.176 1.00 96.19 78 LYS A O 1
ATOM 593 N N . SER A 1 79 ? 14.707 7.176 -3.515 1.00 95.12 79 SER A N 1
ATOM 594 C CA . SER A 1 79 ? 14.677 8.370 -2.672 1.00 95.12 79 SER A CA 1
ATOM 595 C C . SER A 1 79 ? 13.740 8.145 -1.489 1.00 95.12 79 SER A C 1
ATOM 597 O O . SER A 1 79 ? 12.677 7.546 -1.683 1.00 95.12 79 SER A O 1
ATOM 599 N N . PRO A 1 80 ? 14.064 8.691 -0.303 1.00 93.62 80 PRO A N 1
ATOM 600 C CA . PRO A 1 80 ? 13.222 8.570 0.884 1.00 93.62 80 PRO A CA 1
ATOM 601 C C . PRO A 1 80 ? 11.904 9.352 0.770 1.00 93.62 80 PRO A C 1
ATOM 603 O O . PRO A 1 80 ? 10.970 9.117 1.532 1.00 93.62 80 PRO A O 1
ATOM 606 N N . ARG A 1 81 ? 11.785 10.277 -0.194 1.00 94.94 81 ARG A N 1
ATOM 607 C CA . ARG A 1 81 ? 10.642 11.197 -0.288 1.00 94.94 81 ARG A CA 1
ATOM 608 C C . ARG A 1 81 ? 9.296 10.478 -0.423 1.00 94.94 81 ARG A C 1
ATOM 610 O O . ARG A 1 81 ? 8.350 10.828 0.275 1.00 94.94 81 ARG A O 1
ATOM 617 N N . MET A 1 82 ? 9.191 9.514 -1.338 1.00 95.38 82 MET A N 1
ATOM 618 C CA . MET A 1 82 ? 7.942 8.780 -1.585 1.00 95.38 82 MET A CA 1
ATOM 619 C C . MET A 1 82 ? 7.569 7.802 -0.461 1.00 95.38 82 MET A C 1
ATOM 621 O O . MET A 1 82 ? 6.431 7.894 -0.004 1.00 95.38 82 MET A O 1
ATOM 625 N N . PRO A 1 83 ? 8.464 6.916 0.027 1.00 93.50 83 PRO A N 1
ATOM 626 C CA . PRO A 1 83 ? 8.121 6.011 1.125 1.00 93.50 83 PRO A CA 1
ATOM 627 C C . PRO A 1 83 ? 7.707 6.770 2.392 1.00 93.50 83 PRO A C 1
ATOM 629 O O . PRO A 1 83 ? 6.739 6.381 3.037 1.00 93.50 83 PRO A O 1
ATOM 632 N N . LEU A 1 84 ? 8.342 7.907 2.704 1.00 91.38 84 LEU A N 1
ATOM 633 C CA . LEU A 1 84 ? 7.913 8.761 3.818 1.00 91.38 84 LEU A CA 1
ATOM 634 C C . LEU A 1 84 ? 6.562 9.440 3.556 1.00 91.38 84 LEU A C 1
ATOM 636 O O . LEU A 1 84 ? 5.745 9.553 4.467 1.00 91.38 84 LEU A O 1
ATOM 640 N N . ALA A 1 85 ? 6.295 9.884 2.322 1.00 91.12 85 ALA A N 1
ATOM 641 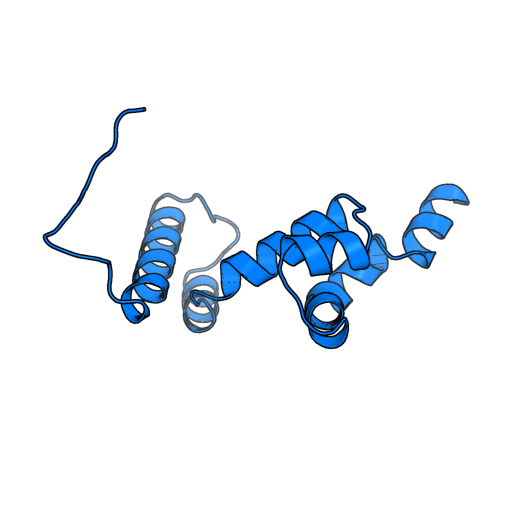C CA . ALA A 1 85 ? 5.025 10.520 1.973 1.00 91.12 85 ALA A CA 1
ATOM 642 C C . ALA A 1 85 ? 3.820 9.590 2.184 1.00 91.12 85 ALA A C 1
ATOM 644 O O . ALA A 1 85 ? 2.805 10.041 2.707 1.00 91.12 85 ALA A O 1
ATOM 645 N N . TYR A 1 86 ? 3.944 8.306 1.840 1.00 90.75 86 TYR A N 1
ATOM 646 C CA . TYR A 1 86 ? 2.871 7.322 2.028 1.00 90.75 86 TYR A CA 1
ATOM 647 C C . TYR A 1 86 ? 2.594 6.966 3.495 1.00 90.75 86 TYR A C 1
ATOM 649 O O . TYR A 1 86 ? 1.528 6.435 3.798 1.00 90.75 86 TYR A O 1
ATOM 657 N N . ASN A 1 87 ? 3.520 7.289 4.400 1.00 85.19 87 ASN A N 1
ATOM 658 C CA . ASN A 1 87 ? 3.428 6.966 5.822 1.00 85.19 87 ASN A CA 1
ATOM 659 C C . ASN A 1 87 ? 3.130 8.165 6.720 1.00 85.19 87 ASN A C 1
ATOM 661 O O . ASN A 1 87 ? 3.047 7.990 7.930 1.00 85.19 87 ASN A O 1
ATOM 665 N N . ARG A 1 88 ? 2.947 9.378 6.178 1.00 75.62 88 ARG A N 1
ATOM 666 C CA . ARG A 1 88 ? 2.742 10.577 7.016 1.00 75.62 88 ARG A CA 1
ATOM 667 C C . ARG A 1 88 ? 1.573 10.443 7.992 1.00 75.62 88 ARG A C 1
ATOM 669 O O . ARG A 1 88 ? 1.667 10.958 9.096 1.00 75.62 88 ARG A O 1
ATOM 676 N N . ASN A 1 89 ? 0.521 9.723 7.603 1.00 68.69 89 ASN A N 1
ATOM 677 C CA . ASN A 1 89 ? -0.653 9.515 8.450 1.00 68.69 89 ASN A CA 1
ATOM 678 C C . ASN A 1 89 ? -0.473 8.353 9.449 1.00 68.69 89 ASN A C 1
ATOM 680 O O . ASN A 1 89 ? -1.084 8.378 10.506 1.00 68.69 89 ASN A O 1
ATOM 684 N N . LEU A 1 90 ? 0.396 7.377 9.155 1.00 63.12 90 LEU A N 1
ATOM 685 C CA . LEU A 1 90 ? 0.761 6.272 10.063 1.00 63.12 90 LEU A CA 1
ATOM 686 C C . LEU A 1 90 ? 1.828 6.691 11.093 1.00 63.12 90 LEU A C 1
ATOM 688 O O . LEU A 1 90 ? 1.906 6.152 12.196 1.00 63.12 90 LEU A O 1
ATOM 692 N N . ALA A 1 91 ? 2.649 7.686 10.749 1.00 57.88 91 ALA A N 1
ATOM 693 C CA . ALA A 1 91 ? 3.751 8.170 11.574 1.00 57.88 91 ALA A CA 1
ATOM 694 C C . ALA A 1 91 ? 3.308 8.871 12.872 1.00 57.88 91 ALA A C 1
ATOM 696 O O . ALA A 1 91 ? 4.143 9.055 13.757 1.00 57.88 91 ALA A O 1
ATOM 697 N N . ALA A 1 92 ? 2.033 9.252 13.005 1.00 56.75 92 ALA A N 1
ATOM 698 C CA . ALA A 1 92 ? 1.519 9.899 14.212 1.00 56.75 92 ALA A CA 1
ATOM 699 C C . ALA A 1 92 ? 1.566 8.967 15.438 1.00 56.75 92 ALA A C 1
ATOM 701 O O . ALA A 1 92 ? 1.938 9.406 16.522 1.00 56.75 92 ALA A O 1
ATOM 702 N N . GLU A 1 93 ? 1.278 7.676 15.251 1.00 52.22 93 GLU A N 1
ATOM 703 C CA . GLU A 1 93 ? 1.257 6.685 16.338 1.00 52.22 93 GLU A CA 1
ATOM 704 C C . GLU A 1 93 ? 2.547 5.856 16.390 1.00 52.22 93 GLU A C 1
ATOM 706 O O . GLU A 1 93 ? 3.057 5.561 17.468 1.00 52.22 93 GLU A O 1
ATOM 711 N N . GLN A 1 94 ? 3.129 5.537 15.228 1.00 55.78 94 GLN A N 1
ATOM 712 C CA . GLN A 1 94 ? 4.285 4.635 15.125 1.00 55.78 94 GLN A CA 1
ATOM 713 C C . GLN A 1 94 ? 5.606 5.344 14.806 1.00 55.78 94 GLN A C 1
ATOM 715 O O . GLN A 1 94 ? 6.633 4.690 14.626 1.00 55.78 94 GLN A O 1
ATOM 720 N N . GLY A 1 95 ? 5.624 6.678 14.730 1.00 65.19 95 GLY A N 1
ATOM 721 C CA . GLY A 1 95 ? 6.850 7.460 14.551 1.00 65.19 95 GLY A CA 1
ATOM 722 C C . GLY A 1 95 ? 7.766 7.414 15.777 1.00 65.19 95 GLY A C 1
ATOM 723 O O . GLY A 1 95 ? 7.373 6.974 16.853 1.00 65.19 95 GLY A O 1
ATOM 724 N N . ALA A 1 96 ? 9.002 7.906 15.645 1.00 67.69 96 ALA A N 1
ATOM 725 C CA . ALA A 1 96 ? 9.965 7.920 16.753 1.00 67.69 96 ALA A CA 1
ATOM 726 C C . ALA A 1 96 ? 9.409 8.602 18.021 1.00 67.69 96 ALA A C 1
ATOM 728 O O . ALA A 1 96 ? 9.621 8.103 19.122 1.00 67.69 96 ALA A O 1
ATOM 729 N N . ALA A 1 97 ? 8.649 9.691 17.853 1.00 70.38 97 ALA A N 1
ATOM 730 C CA . ALA A 1 97 ? 7.966 10.376 18.948 1.00 70.38 97 ALA A CA 1
ATOM 731 C C . ALA A 1 97 ? 6.819 9.539 19.542 1.00 70.38 97 ALA A C 1
ATOM 733 O O . ALA A 1 97 ? 6.763 9.392 20.756 1.00 70.38 97 ALA A O 1
ATOM 734 N N . GLY A 1 98 ? 5.957 8.934 18.715 1.00 70.75 98 GLY A N 1
ATOM 735 C CA . GLY A 1 98 ? 4.868 8.064 19.185 1.00 70.75 98 GLY A CA 1
ATOM 736 C C . GLY A 1 98 ? 5.381 6.842 19.954 1.00 70.75 98 GLY A C 1
ATOM 737 O O . GLY A 1 98 ? 4.924 6.559 21.058 1.00 70.75 98 GLY A O 1
ATOM 738 N N . ARG A 1 99 ? 6.439 6.193 19.450 1.00 73.94 99 ARG A N 1
ATOM 739 C CA . ARG A 1 99 ? 7.109 5.082 20.145 1.00 73.94 99 ARG A CA 1
ATOM 740 C C . ARG A 1 99 ? 7.797 5.511 21.438 1.00 73.94 99 ARG A C 1
ATOM 742 O O . ARG A 1 99 ? 7.877 4.710 22.363 1.00 73.94 99 ARG A O 1
ATOM 749 N N . LEU A 1 100 ? 8.330 6.733 21.505 1.00 76.56 100 LEU A N 1
ATOM 750 C CA . LEU A 1 100 ? 8.868 7.281 22.750 1.00 76.56 100 LEU A CA 1
ATOM 751 C C . LEU A 1 100 ? 7.738 7.529 23.753 1.00 76.56 100 LEU A C 1
ATOM 753 O O . LEU A 1 100 ? 7.850 7.075 24.884 1.00 76.56 100 LEU A O 1
ATOM 757 N N . MET A 1 101 ? 6.643 8.164 23.327 1.00 78.81 101 MET A N 1
ATOM 758 C CA . MET A 1 101 ? 5.460 8.406 24.159 1.00 78.81 101 MET A CA 1
ATOM 759 C C . MET A 1 101 ? 4.894 7.105 24.739 1.00 78.81 101 MET A C 1
ATOM 761 O O . MET A 1 101 ? 4.651 7.040 25.936 1.00 78.81 101 MET A O 1
ATOM 765 N N . ALA A 1 102 ? 4.792 6.043 23.936 1.00 77.44 102 ALA A N 1
ATOM 766 C CA . ALA A 1 102 ? 4.344 4.724 24.392 1.00 77.44 102 ALA A CA 1
ATOM 767 C C . ALA A 1 102 ? 5.301 4.030 25.384 1.00 77.44 102 ALA A C 1
ATOM 769 O O . ALA A 1 102 ? 4.904 3.081 26.050 1.00 77.44 102 ALA A O 1
ATOM 770 N N . LYS A 1 103 ? 6.571 4.449 25.457 1.00 78.81 103 LYS A N 1
ATOM 771 C CA . LYS A 1 103 ? 7.555 3.918 26.418 1.00 78.81 103 LYS A CA 1
ATOM 772 C C . LYS A 1 103 ? 7.624 4.719 27.718 1.00 78.81 103 LYS A C 1
ATOM 774 O O . LYS A 1 103 ? 8.166 4.201 28.690 1.00 78.81 103 LYS A O 1
ATOM 779 N N . ILE A 1 104 ? 7.182 5.979 27.706 1.00 85.00 104 ILE A N 1
ATOM 780 C CA . ILE A 1 104 ? 7.295 6.902 28.849 1.00 85.00 104 ILE A CA 1
ATOM 781 C C . ILE A 1 104 ? 5.953 7.213 29.526 1.00 85.00 104 ILE A C 1
ATOM 783 O O . ILE A 1 104 ? 5.970 7.794 30.608 1.00 85.00 104 ILE A O 1
ATOM 787 N N . GLY A 1 105 ? 4.825 6.892 28.884 1.00 67.00 105 GLY A N 1
ATOM 788 C CA . GLY A 1 105 ? 3.481 6.936 29.471 1.00 67.00 105 GLY A CA 1
ATOM 789 C C . GLY A 1 105 ? 3.073 5.574 30.005 1.00 67.00 105 GLY A C 1
ATOM 790 O O . GLY A 1 105 ? 2.408 5.558 31.061 1.00 67.00 105 GLY A O 1
#

Sequence (105 aa):
RVEYDVGEGALHPASVGPIYRAMIQRAFDRGALADLTADDLARLLKGISAHSTRVGLNQDLFASGEDLAGIMDALRWKSPRMPLAYNRNLAAEQGAAGRLMAKIG

pLDDT: mean 89.54, std 10.89, range [52.22, 98.44]

Radius of gyration: 17.92 Å; chains: 1; bounding box: 39×38×54 Å

Foldseek 3Di:
DDDDDDDDDDDDQQVQLVVVLVVVVVCVVVCVPVVDDPVRSVVVSVPGHPCVVVLVVLQVCLVVPHDLVVSCVVSVPPDSVVSCVSCVVVCVCSNPVNVVVVVPD